Protein AF-A0A960CZ64-F1 (afdb_monomer)

Structure (mmCIF, N/CA/C/O backbone):
data_AF-A0A960CZ64-F1
#
_entry.id   AF-A0A960CZ64-F1
#
loop_
_atom_site.group_PDB
_atom_site.id
_atom_site.type_symbol
_atom_site.label_atom_id
_atom_site.label_alt_id
_atom_site.label_comp_id
_atom_site.label_asym_id
_atom_site.label_entity_id
_atom_site.label_seq_id
_atom_site.pdbx_PDB_ins_code
_atom_site.Cartn_x
_atom_site.Cartn_y
_atom_site.Cartn_z
_atom_site.occupancy
_atom_site.B_iso_or_equiv
_atom_site.auth_seq_id
_atom_site.auth_comp_id
_atom_site.auth_asym_id
_atom_site.auth_atom_id
_atom_site.pdbx_PDB_model_num
ATOM 1 N N . LEU A 1 1 ? -5.912 -8.056 18.534 1.00 51.06 1 LEU A N 1
ATOM 2 C CA . LEU A 1 1 ? -4.501 -7.643 18.715 1.00 51.06 1 LEU A CA 1
ATOM 3 C C . LEU A 1 1 ? -4.289 -7.313 20.193 1.00 51.06 1 LEU A C 1
ATOM 5 O O . LEU A 1 1 ? -5.105 -6.573 20.719 1.00 51.06 1 LEU A O 1
ATOM 9 N N . ARG A 1 2 ? -3.268 -7.872 20.866 1.00 49.16 2 ARG A N 1
ATOM 10 C CA . ARG A 1 2 ? -2.966 -7.616 22.299 1.00 49.16 2 ARG A CA 1
ATOM 11 C C . ARG A 1 2 ? -1.758 -6.691 22.537 1.00 49.16 2 ARG A C 1
ATOM 13 O O . ARG A 1 2 ? -1.401 -6.442 23.680 1.00 49.16 2 ARG A O 1
ATOM 20 N N . LEU A 1 3 ? -1.130 -6.187 21.477 1.00 51.94 3 LEU A N 1
ATOM 21 C CA . LEU A 1 3 ? 0.011 -5.273 21.566 1.00 51.94 3 LEU A CA 1
ATOM 22 C C . LEU A 1 3 ? -0.523 -3.833 21.585 1.00 51.94 3 LEU A C 1
ATOM 24 O O . LEU A 1 3 ? -1.244 -3.447 20.665 1.00 51.94 3 LEU A O 1
ATOM 28 N N . ARG A 1 4 ? -0.212 -3.065 22.636 1.00 57.66 4 ARG A N 1
ATOM 29 C CA . ARG A 1 4 ? -0.543 -1.633 22.765 1.00 57.66 4 ARG A CA 1
ATOM 30 C C . ARG A 1 4 ? 0.743 -0.800 22.796 1.00 57.66 4 ARG A C 1
ATOM 32 O O . ARG A 1 4 ? 1.764 -1.275 23.291 1.00 57.66 4 ARG A O 1
ATOM 39 N N . GLY A 1 5 ? 0.659 0.434 22.296 1.00 67.44 5 GLY A N 1
ATOM 40 C CA . GLY A 1 5 ? 1.729 1.434 22.382 1.00 67.44 5 GLY A CA 1
ATOM 41 C C . GLY A 1 5 ? 3.032 0.992 21.711 1.00 67.44 5 GLY A C 1
ATOM 42 O O . GLY A 1 5 ? 3.018 0.479 20.592 1.00 67.44 5 GLY A O 1
ATOM 43 N N . ASP A 1 6 ? 4.143 1.154 22.428 1.00 75.12 6 ASP A N 1
ATOM 44 C CA . ASP A 1 6 ? 5.518 0.955 21.945 1.00 75.12 6 ASP A CA 1
ATOM 45 C C . ASP A 1 6 ? 5.776 -0.453 21.396 1.00 75.12 6 ASP A C 1
ATOM 47 O O . ASP A 1 6 ? 6.499 -0.632 20.415 1.00 75.12 6 ASP A O 1
ATOM 51 N N . TYR A 1 7 ? 5.121 -1.467 21.967 1.00 77.81 7 TYR A N 1
ATOM 52 C CA . TYR A 1 7 ? 5.259 -2.849 21.510 1.00 77.81 7 TYR A CA 1
ATOM 53 C C . TYR A 1 7 ? 4.735 -3.058 20.090 1.00 7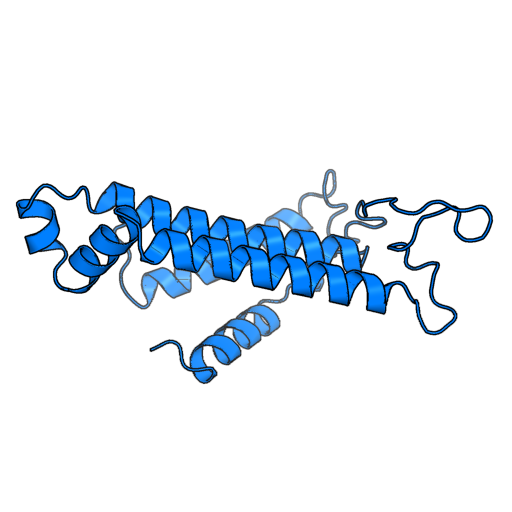7.81 7 TYR A C 1
ATOM 55 O O . TYR A 1 7 ? 5.284 -3.873 19.352 1.00 77.81 7 TYR A O 1
ATOM 63 N N . LEU A 1 8 ? 3.692 -2.329 19.683 1.00 77.75 8 LEU A N 1
ATOM 64 C CA . LEU A 1 8 ? 3.191 -2.410 18.314 1.00 77.75 8 LEU A CA 1
ATOM 65 C C . LEU A 1 8 ? 4.222 -1.833 17.335 1.00 77.75 8 LEU A C 1
ATOM 67 O O . LEU A 1 8 ? 4.491 -2.458 16.314 1.00 77.75 8 LEU A O 1
ATOM 71 N N . ALA A 1 9 ? 4.832 -0.694 17.678 1.00 74.12 9 ALA A N 1
ATOM 72 C CA . ALA A 1 9 ? 5.831 -0.026 16.844 1.00 74.12 9 ALA A CA 1
ATOM 73 C C . ALA A 1 9 ? 7.121 -0.853 16.691 1.00 74.12 9 ALA A C 1
ATOM 75 O O . ALA A 1 9 ? 7.673 -0.963 15.597 1.00 74.12 9 ALA A O 1
ATOM 76 N N . ILE A 1 10 ? 7.584 -1.490 17.772 1.00 83.38 10 ILE A N 1
ATOM 77 C CA . ILE A 1 10 ? 8.746 -2.388 17.721 1.00 83.38 10 ILE A CA 1
ATOM 78 C C . ILE A 1 10 ? 8.449 -3.593 16.818 1.00 83.38 10 ILE A C 1
ATOM 80 O O . ILE A 1 10 ? 9.281 -3.972 15.994 1.00 83.38 10 ILE A O 1
ATOM 84 N N . VAL A 1 11 ? 7.253 -4.179 16.931 1.00 86.69 11 VAL A N 1
ATOM 85 C CA . VAL A 1 11 ? 6.858 -5.340 16.121 1.00 86.69 11 VAL A CA 1
ATOM 86 C C . VAL A 1 11 ? 6.713 -4.980 14.642 1.00 86.69 11 VAL A C 1
ATOM 88 O O . VAL A 1 11 ? 7.138 -5.766 13.799 1.00 86.69 11 VAL A O 1
ATOM 91 N N . THR A 1 12 ? 6.176 -3.807 14.293 1.00 83.81 12 THR A N 1
ATOM 92 C CA . THR A 1 12 ? 6.072 -3.383 12.885 1.00 83.81 12 THR A CA 1
ATOM 93 C C . THR A 1 12 ? 7.440 -3.128 12.257 1.00 83.81 12 THR A C 1
ATOM 95 O O . THR A 1 12 ? 7.662 -3.531 11.115 1.00 83.81 12 THR A O 1
ATOM 98 N N . LEU A 1 13 ? 8.379 -2.529 12.998 1.00 84.31 13 LEU A N 1
ATOM 99 C CA . LEU A 1 13 ? 9.760 -2.353 12.537 1.00 84.31 13 LEU A CA 1
ATOM 100 C C . LEU A 1 13 ? 10.478 -3.696 12.368 1.00 84.31 13 LEU A C 1
ATOM 102 O O . LEU A 1 13 ? 11.086 -3.940 11.326 1.00 84.31 13 LEU A O 1
ATOM 106 N N . GLY A 1 14 ? 10.361 -4.587 13.356 1.00 87.88 14 GLY A N 1
ATOM 107 C CA . GLY A 1 14 ? 10.936 -5.929 13.284 1.00 87.88 14 GLY A CA 1
ATOM 108 C C . GLY A 1 14 ? 10.373 -6.736 12.115 1.00 87.88 14 GLY A C 1
ATOM 109 O O . GLY A 1 14 ? 11.124 -7.380 11.391 1.00 87.88 14 GLY A O 1
ATOM 110 N N . PHE A 1 15 ? 9.065 -6.651 11.871 1.00 88.62 15 PHE A N 1
ATOM 111 C CA . PHE A 1 15 ? 8.425 -7.303 10.730 1.00 88.62 15 PHE A CA 1
ATOM 112 C C . PHE A 1 15 ? 8.956 -6.784 9.385 1.00 88.62 15 PHE A C 1
ATOM 114 O O . PHE A 1 15 ? 9.238 -7.586 8.495 1.00 88.62 15 PHE A O 1
ATOM 121 N N . GLY A 1 16 ? 9.153 -5.469 9.244 1.00 86.62 16 GLY A N 1
ATOM 122 C CA . GLY A 1 16 ? 9.753 -4.883 8.040 1.00 86.62 16 GLY A CA 1
ATOM 123 C C . GLY A 1 16 ? 11.182 -5.375 7.786 1.00 86.62 16 GLY A C 1
ATOM 124 O O . GLY A 1 16 ? 11.528 -5.725 6.657 1.00 86.62 16 GLY A O 1
ATOM 125 N N . GLU A 1 17 ? 11.992 -5.479 8.840 1.00 87.81 17 GLU A N 1
ATOM 126 C CA . GLU A 1 17 ? 13.356 -6.008 8.752 1.00 87.81 17 GLU A CA 1
ATOM 127 C C . GLU A 1 17 ? 13.377 -7.500 8.389 1.00 87.81 17 GLU A C 1
ATOM 129 O O . GLU A 1 17 ? 14.155 -7.917 7.532 1.00 87.81 17 GLU A O 1
ATOM 134 N N . ILE A 1 18 ? 12.475 -8.300 8.969 1.00 90.50 18 ILE A N 1
ATOM 135 C CA . ILE A 1 18 ? 12.321 -9.720 8.628 1.00 90.50 18 ILE A CA 1
ATOM 136 C C . ILE A 1 18 ? 11.978 -9.883 7.145 1.00 90.50 18 ILE A C 1
ATOM 138 O O . ILE A 1 18 ? 12.577 -10.726 6.483 1.00 90.50 18 ILE A O 1
ATOM 142 N N . ILE A 1 19 ? 11.062 -9.073 6.600 1.00 88.75 19 ILE A N 1
ATOM 143 C CA . ILE A 1 19 ? 10.727 -9.120 5.167 1.00 88.75 19 ILE A CA 1
ATOM 144 C C . ILE A 1 19 ? 11.948 -8.780 4.312 1.00 88.75 19 ILE A C 1
ATOM 146 O O . ILE A 1 19 ? 12.191 -9.459 3.316 1.00 88.75 19 ILE A O 1
ATOM 150 N N . ARG A 1 20 ? 12.732 -7.762 4.688 1.00 86.50 20 ARG A N 1
ATOM 151 C CA . ARG A 1 20 ? 13.944 -7.392 3.945 1.00 86.50 20 ARG A CA 1
ATOM 152 C C . ARG A 1 20 ? 14.967 -8.522 3.941 1.00 86.50 20 ARG A C 1
ATOM 154 O O . ARG A 1 20 ? 15.479 -8.864 2.881 1.00 86.50 20 ARG A O 1
ATOM 161 N N . LEU A 1 21 ? 15.245 -9.106 5.107 1.00 88.69 21 LEU A N 1
ATOM 162 C CA . LEU A 1 21 ? 16.179 -10.225 5.238 1.00 88.69 21 LEU A CA 1
ATOM 163 C C . LEU A 1 21 ? 15.686 -11.456 4.481 1.00 88.69 21 LEU A C 1
ATOM 165 O O . LEU A 1 21 ? 16.477 -12.120 3.815 1.00 88.69 21 LEU A O 1
ATOM 169 N N . LEU A 1 22 ? 14.385 -11.739 4.536 1.00 89.88 22 LEU A N 1
ATOM 170 C CA . LEU A 1 22 ? 13.778 -12.806 3.751 1.00 89.88 22 LEU A CA 1
ATOM 171 C C . LEU A 1 22 ? 13.993 -12.552 2.256 1.00 89.88 22 LEU A C 1
ATOM 173 O O . LEU A 1 22 ? 14.478 -13.436 1.565 1.00 89.88 22 LEU A O 1
ATOM 177 N N . ALA A 1 23 ? 13.703 -11.342 1.772 1.00 85.94 23 ALA A N 1
ATOM 178 C CA . ALA A 1 23 ? 13.895 -10.966 0.374 1.00 85.94 23 ALA A CA 1
ATOM 179 C C . ALA A 1 23 ? 15.368 -10.999 -0.065 1.00 85.94 23 ALA A C 1
ATOM 181 O O . ALA A 1 23 ? 15.637 -11.254 -1.231 1.00 85.94 23 ALA A O 1
ATOM 182 N N . ASP A 1 24 ? 16.321 -10.772 0.835 1.00 86.69 24 ASP A N 1
ATOM 183 C CA . ASP A 1 24 ? 17.751 -10.881 0.526 1.00 86.69 24 ASP A CA 1
ATOM 184 C C . ASP A 1 24 ? 18.224 -12.345 0.449 1.00 86.69 24 ASP A C 1
ATOM 186 O O . ASP A 1 24 ? 19.043 -12.696 -0.398 1.00 86.69 24 ASP A O 1
ATOM 190 N N . ASN A 1 25 ? 17.657 -13.224 1.282 1.00 86.38 25 ASN A N 1
ATOM 191 C CA . ASN A 1 25 ? 17.990 -14.652 1.301 1.00 86.38 25 ASN A CA 1
ATOM 192 C C . ASN A 1 25 ? 17.266 -15.465 0.214 1.00 86.38 25 ASN A C 1
ATOM 194 O O . ASN A 1 25 ? 17.704 -16.564 -0.121 1.00 86.38 25 ASN A O 1
ATOM 198 N N . LEU A 1 26 ? 16.165 -14.956 -0.348 1.00 84.12 26 LEU A N 1
ATOM 199 C CA . LEU A 1 26 ? 15.334 -15.674 -1.319 1.00 84.12 26 LEU A CA 1
ATOM 200 C C . LEU A 1 26 ? 15.867 -15.552 -2.758 1.00 84.12 26 LEU A C 1
ATOM 202 O O . LEU A 1 26 ? 15.183 -15.054 -3.653 1.00 84.12 26 LEU A O 1
ATOM 206 N N . SER A 1 27 ? 17.090 -16.036 -2.993 1.00 78.69 27 SER A N 1
ATOM 207 C CA . SER A 1 27 ? 17.792 -15.934 -4.285 1.00 78.69 27 SER A CA 1
ATOM 208 C C . SER A 1 27 ? 16.978 -16.422 -5.484 1.00 78.69 27 SER A C 1
ATOM 210 O O . SER A 1 27 ? 17.089 -15.850 -6.563 1.00 78.69 27 SER A O 1
ATOM 212 N N . ASP A 1 28 ? 16.132 -17.431 -5.290 1.00 78.56 28 ASP A N 1
ATOM 213 C CA . ASP A 1 28 ? 15.379 -18.071 -6.372 1.00 78.56 28 ASP A CA 1
ATOM 214 C C . ASP A 1 28 ? 14.211 -17.216 -6.887 1.00 78.56 28 ASP A C 1
ATOM 216 O O . ASP A 1 28 ? 13.772 -17.392 -8.021 1.00 78.56 28 ASP A O 1
ATOM 220 N N . VAL A 1 29 ? 13.698 -16.288 -6.069 1.00 77.94 29 VAL A N 1
ATOM 221 C CA . VAL A 1 29 ? 12.511 -15.477 -6.401 1.00 77.94 29 VAL A CA 1
ATOM 222 C C . VAL A 1 29 ? 12.865 -14.006 -6.575 1.00 77.94 29 VAL A C 1
ATOM 224 O O . VAL A 1 29 ? 12.410 -13.379 -7.524 1.00 77.94 29 VAL A O 1
ATOM 227 N N . THR A 1 30 ? 13.665 -13.436 -5.672 1.00 78.31 30 THR A N 1
ATOM 228 C CA . THR A 1 30 ? 14.006 -12.000 -5.653 1.00 78.31 30 THR A CA 1
ATOM 229 C C . THR A 1 30 ? 15.386 -11.707 -6.234 1.00 78.31 30 THR A C 1
ATOM 231 O O . THR A 1 30 ? 15.781 -10.544 -6.292 1.00 78.31 30 THR A O 1
ATOM 234 N N . ASN A 1 31 ? 16.126 -12.747 -6.646 1.00 80.62 31 ASN A N 1
ATOM 235 C CA . ASN A 1 31 ? 17.531 -12.661 -7.057 1.00 80.62 31 ASN A CA 1
ATOM 236 C C . ASN A 1 31 ? 18.460 -12.139 -5.932 1.00 80.62 31 ASN A C 1
ATOM 238 O O . ASN A 1 31 ? 19.573 -11.669 -6.189 1.00 80.62 31 ASN A O 1
ATOM 242 N N . GLY A 1 32 ? 17.994 -12.221 -4.676 1.00 81.88 32 GLY A N 1
ATOM 243 C CA . GLY A 1 32 ? 18.708 -11.811 -3.466 1.00 81.88 32 GLY A CA 1
ATOM 244 C C . GLY A 1 32 ? 19.162 -10.350 -3.496 1.00 81.88 32 GLY A C 1
ATOM 245 O O . GLY A 1 32 ? 18.431 -9.457 -3.931 1.00 81.88 32 GLY A O 1
ATOM 246 N N . SER A 1 33 ? 20.405 -10.102 -3.084 1.00 77.81 33 SER A N 1
ATOM 247 C CA . SER A 1 33 ? 20.997 -8.757 -3.006 1.00 77.81 33 SER A CA 1
ATOM 248 C C . SER A 1 33 ? 21.114 -8.026 -4.349 1.00 77.81 33 SER A C 1
ATOM 250 O O . SER A 1 33 ? 21.205 -6.797 -4.370 1.00 77.81 33 SER A O 1
ATOM 252 N N . ARG A 1 34 ? 21.084 -8.758 -5.474 1.00 78.44 34 ARG A N 1
ATOM 253 C CA . ARG A 1 34 ? 21.091 -8.182 -6.832 1.00 78.44 34 ARG A CA 1
ATOM 254 C C . ARG A 1 34 ? 19.751 -7.562 -7.216 1.00 78.44 34 ARG A C 1
ATOM 256 O O . ARG A 1 34 ? 19.712 -6.776 -8.158 1.00 78.44 34 ARG A O 1
ATOM 263 N N . GLY A 1 35 ? 18.684 -7.906 -6.499 1.00 80.56 35 GLY A N 1
ATOM 264 C CA . GLY A 1 35 ? 17.355 -7.370 -6.726 1.00 80.56 35 GLY A CA 1
ATOM 265 C C . GLY A 1 35 ? 16.693 -7.827 -8.023 1.00 80.56 35 GLY A C 1
ATOM 266 O O . GLY A 1 35 ? 17.272 -8.493 -8.890 1.00 80.56 35 GLY A O 1
ATOM 267 N N . LEU A 1 36 ? 15.438 -7.417 -8.144 1.00 80.38 36 LEU A N 1
ATOM 268 C CA . LEU A 1 36 ? 14.610 -7.629 -9.316 1.00 80.38 36 LEU A CA 1
ATOM 269 C C . LEU A 1 36 ? 14.877 -6.516 -10.327 1.00 80.38 36 LEU A C 1
ATOM 271 O O . LEU A 1 36 ? 14.699 -5.335 -10.025 1.00 80.38 36 LEU A O 1
ATOM 275 N N . ASN A 1 37 ? 15.290 -6.916 -11.526 1.00 76.38 37 ASN A N 1
ATOM 276 C CA . ASN A 1 37 ? 15.408 -6.050 -12.694 1.00 76.38 37 ASN A CA 1
ATOM 277 C C . ASN A 1 37 ? 14.184 -6.265 -13.594 1.00 76.38 37 ASN A C 1
ATOM 279 O O . ASN A 1 37 ? 13.601 -7.347 -13.578 1.00 76.38 37 ASN A O 1
ATOM 283 N N . GLU A 1 38 ? 13.809 -5.246 -14.367 1.00 72.56 38 GLU A N 1
ATOM 284 C CA . GLU A 1 38 ? 12.676 -5.290 -15.305 1.00 72.56 38 GLU A CA 1
ATOM 285 C C . GLU A 1 38 ? 11.323 -5.559 -14.630 1.00 72.56 38 GLU A C 1
ATOM 287 O O . GLU A 1 38 ? 10.497 -6.332 -15.121 1.00 72.56 38 GLU A O 1
ATOM 292 N N . VAL A 1 39 ? 11.067 -4.897 -13.496 1.00 75.62 39 VAL A N 1
ATOM 293 C CA . VAL A 1 39 ? 9.750 -4.977 -12.848 1.00 75.62 39 VAL A CA 1
ATOM 294 C C . VAL A 1 39 ? 8.665 -4.604 -13.859 1.00 75.62 39 VAL A C 1
ATOM 296 O O . VAL A 1 39 ? 8.736 -3.558 -14.508 1.00 75.62 39 VAL A O 1
ATOM 299 N N . ALA A 1 40 ? 7.669 -5.484 -14.001 1.00 71.06 40 ALA A N 1
ATOM 300 C CA . ALA A 1 40 ? 6.622 -5.348 -15.000 1.00 71.06 40 ALA A CA 1
ATOM 301 C C . ALA A 1 40 ? 5.902 -4.000 -14.864 1.00 71.06 40 ALA A C 1
ATOM 303 O O . ALA A 1 40 ? 5.358 -3.661 -13.813 1.00 71.06 40 ALA A O 1
ATOM 304 N N . TYR A 1 41 ? 5.872 -3.253 -15.962 1.00 73.00 41 TYR A N 1
ATOM 305 C CA . TYR A 1 41 ? 5.171 -1.983 -16.075 1.00 73.00 41 TYR A CA 1
ATOM 306 C C . TYR A 1 41 ? 4.077 -2.089 -17.144 1.00 73.00 41 TYR A C 1
ATOM 308 O O . TYR A 1 41 ? 4.200 -2.870 -18.096 1.00 73.00 41 TYR A O 1
ATOM 316 N N . PRO A 1 42 ? 2.978 -1.329 -17.006 1.00 70.88 42 PRO A N 1
ATOM 317 C CA . PRO A 1 42 ? 1.881 -1.382 -17.959 1.00 70.88 42 PRO A CA 1
ATOM 318 C C . PRO A 1 42 ? 2.336 -0.854 -19.329 1.00 70.88 42 PRO A C 1
ATOM 320 O O . PRO A 1 42 ? 2.629 0.330 -19.496 1.00 70.88 42 PRO A O 1
ATOM 323 N N . ARG A 1 43 ? 2.363 -1.738 -20.335 1.00 68.50 43 ARG A N 1
ATOM 324 C CA . ARG A 1 43 ? 2.703 -1.409 -21.731 1.00 68.50 43 ARG A CA 1
ATOM 325 C C . ARG A 1 43 ? 1.506 -0.780 -22.452 1.00 68.50 43 ARG A C 1
ATOM 327 O O . ARG A 1 43 ? 0.933 -1.369 -23.364 1.00 68.50 43 ARG A O 1
ATOM 334 N N . VAL A 1 44 ? 1.087 0.399 -22.002 1.00 67.69 44 VAL A N 1
ATOM 335 C CA . VAL A 1 44 ? -0.054 1.140 -22.564 1.00 67.69 44 VAL A CA 1
ATOM 336 C C . VAL A 1 44 ? 0.454 2.206 -23.539 1.00 67.69 44 VAL A C 1
ATOM 338 O O . VAL A 1 44 ? 1.504 2.808 -23.315 1.00 67.69 44 VAL A O 1
ATOM 341 N N . GLY A 1 45 ? -0.280 2.440 -24.632 1.00 63.00 45 GLY A N 1
ATOM 342 C CA . GLY A 1 45 ? 0.051 3.482 -25.611 1.00 63.00 45 GLY A CA 1
ATOM 343 C C . GLY A 1 45 ? 1.192 3.118 -26.567 1.00 63.00 45 GLY A C 1
ATOM 344 O O . GLY A 1 45 ? 1.976 3.991 -26.934 1.00 63.00 45 GLY A O 1
ATOM 345 N N . GLN A 1 46 ? 1.298 1.844 -26.963 1.00 68.25 46 GLN A N 1
ATOM 346 C CA . GLN A 1 46 ? 2.223 1.416 -28.017 1.00 68.25 46 GLN A CA 1
ATOM 347 C C . GLN A 1 46 ? 1.871 2.139 -29.325 1.00 68.25 46 GLN A C 1
ATOM 349 O O . GLN A 1 46 ? 0.735 2.090 -29.788 1.00 68.25 46 GLN A O 1
ATOM 354 N N . THR A 1 47 ? 2.833 2.863 -29.887 1.00 66.44 47 THR A N 1
ATOM 355 C CA . THR A 1 47 ? 2.719 3.573 -31.174 1.00 66.44 47 THR A CA 1
ATOM 356 C C . THR A 1 47 ? 4.004 3.318 -31.957 1.00 66.44 47 THR A C 1
ATOM 358 O O . THR A 1 47 ? 5.030 3.038 -31.343 1.00 66.44 47 THR A O 1
ATOM 361 N N . ASP A 1 48 ? 4.011 3.498 -33.278 1.00 65.69 48 ASP A N 1
ATOM 362 C CA . ASP A 1 48 ? 5.206 3.318 -34.128 1.00 65.69 48 ASP A CA 1
ATOM 363 C C . ASP A 1 48 ? 6.438 4.145 -33.690 1.00 65.69 48 ASP A C 1
ATOM 365 O O . ASP A 1 48 ? 7.563 3.845 -34.075 1.00 65.69 48 ASP A O 1
ATOM 369 N N . ARG A 1 49 ? 6.249 5.186 -32.862 1.00 62.31 49 ARG A N 1
ATOM 370 C CA . ARG A 1 49 ? 7.330 5.992 -32.256 1.00 62.31 49 ARG A CA 1
ATOM 371 C C . ARG A 1 49 ? 7.740 5.561 -30.838 1.00 62.31 49 ARG A C 1
ATOM 373 O O . ARG A 1 49 ? 8.768 6.016 -30.354 1.00 62.31 49 ARG A O 1
ATOM 380 N N . LEU A 1 50 ? 6.939 4.732 -30.167 1.00 64.75 50 LEU A N 1
ATOM 381 C CA . LEU A 1 50 ? 7.079 4.312 -28.764 1.00 64.75 50 LEU A CA 1
ATOM 382 C C . LEU A 1 50 ? 6.726 2.816 -28.627 1.00 64.75 50 LEU A C 1
ATOM 384 O O . LEU A 1 50 ? 5.647 2.482 -28.124 1.00 64.75 50 LEU A O 1
ATOM 388 N N . PRO A 1 51 ? 7.605 1.905 -29.084 1.00 63.97 51 PRO A N 1
ATOM 389 C CA . PRO A 1 51 ? 7.308 0.470 -29.139 1.00 63.97 51 PRO A CA 1
ATOM 390 C C . PRO A 1 51 ? 7.122 -0.176 -27.753 1.00 63.97 51 PRO A C 1
ATOM 392 O O . PRO A 1 51 ? 6.335 -1.106 -27.614 1.00 63.97 51 PRO A O 1
ATOM 395 N N . GLU A 1 52 ? 7.758 0.359 -26.706 1.00 65.44 52 GLU A N 1
ATOM 396 C CA . GLU A 1 52 ? 7.666 -0.167 -25.330 1.00 65.44 52 GLU A CA 1
ATOM 397 C C . GLU A 1 52 ? 6.585 0.528 -24.464 1.00 65.44 52 GLU A C 1
ATOM 399 O O . GLU A 1 52 ? 6.427 0.220 -23.282 1.00 65.44 52 GLU A O 1
ATOM 404 N N . GLY A 1 53 ? 5.794 1.441 -25.046 1.00 68.62 53 GLY A N 1
ATOM 405 C CA . GLY A 1 53 ? 4.706 2.156 -24.365 1.00 68.62 53 GLY A CA 1
ATOM 406 C C . GLY A 1 53 ? 5.139 3.398 -23.570 1.00 68.62 53 GLY A C 1
ATOM 407 O O . GLY A 1 53 ? 6.322 3.672 -23.370 1.00 68.62 53 GLY A O 1
ATOM 408 N N . VAL A 1 54 ? 4.158 4.182 -23.109 1.00 69.69 54 VAL A N 1
ATOM 409 C CA . VAL A 1 54 ? 4.391 5.518 -22.512 1.00 69.69 54 VAL A CA 1
ATOM 410 C C . VAL A 1 54 ? 5.030 5.486 -21.117 1.00 69.69 54 VAL A C 1
ATOM 412 O O . VAL A 1 54 ? 5.599 6.486 -20.685 1.00 69.69 54 VAL A O 1
ATOM 415 N N . PHE A 1 55 ? 4.965 4.340 -20.434 1.00 70.69 55 PHE A N 1
ATOM 416 C CA . PHE A 1 55 ? 5.503 4.129 -19.083 1.00 70.69 55 PHE A CA 1
ATOM 417 C C . PHE A 1 55 ? 6.914 3.518 -19.061 1.00 70.69 55 PHE A C 1
ATOM 419 O O . PHE A 1 55 ? 7.457 3.301 -17.978 1.00 70.69 55 PHE A O 1
ATOM 426 N N . SER A 1 56 ? 7.510 3.241 -20.227 1.00 73.38 56 SER A N 1
ATOM 427 C CA . SER A 1 56 ? 8.866 2.690 -20.327 1.00 73.38 56 SER A CA 1
ATOM 428 C C . SER A 1 56 ? 9.933 3.748 -20.029 1.00 73.38 56 SER A C 1
ATOM 430 O O . SER A 1 56 ? 9.867 4.859 -20.556 1.00 73.38 56 SER A O 1
ATOM 432 N N . SER A 1 57 ? 10.965 3.382 -19.258 1.00 67.50 57 SER A N 1
ATOM 433 C CA . SER A 1 57 ? 12.149 4.221 -18.992 1.00 67.50 57 SER A CA 1
ATOM 434 C C . SER A 1 57 ? 12.890 4.652 -20.274 1.00 67.50 57 SER A C 1
ATOM 436 O O . SER A 1 57 ? 13.559 5.683 -20.297 1.00 67.50 57 SER A O 1
ATOM 438 N N . GLY A 1 58 ? 12.690 3.935 -21.390 1.00 68.19 58 GLY A N 1
ATOM 439 C CA . GLY A 1 58 ? 13.208 4.322 -22.707 1.00 68.19 58 GLY A CA 1
ATOM 440 C C . GLY A 1 58 ? 12.594 5.603 -23.300 1.00 68.19 58 GLY A C 1
ATOM 441 O O . GLY A 1 58 ? 13.142 6.146 -24.255 1.00 68.19 58 GLY A O 1
ATOM 442 N N . ASN A 1 59 ? 11.486 6.115 -22.748 1.00 68.38 59 ASN A N 1
ATOM 443 C CA . ASN A 1 59 ? 10.805 7.328 -23.214 1.00 68.38 59 ASN A CA 1
ATOM 444 C C . ASN A 1 59 ? 11.204 8.573 -22.393 1.00 68.38 59 ASN A C 1
ATOM 446 O O . ASN A 1 59 ? 10.404 9.131 -21.635 1.00 68.38 59 ASN A O 1
ATOM 450 N N . SER A 1 60 ? 12.468 8.980 -22.513 1.00 68.69 60 SER A N 1
ATOM 451 C CA . SER A 1 60 ? 13.085 10.080 -21.751 1.00 68.69 60 SER A CA 1
ATOM 452 C C . SER A 1 60 ? 13.252 11.393 -22.536 1.00 68.69 60 SER A C 1
ATOM 454 O O . SER A 1 60 ? 13.845 12.341 -22.020 1.00 68.69 60 SER A O 1
ATOM 456 N N . GLY A 1 61 ? 12.742 11.467 -23.772 1.00 66.44 61 GLY A N 1
ATOM 457 C CA . GLY A 1 61 ? 12.853 12.642 -24.641 1.00 66.44 61 GLY A CA 1
ATOM 458 C C . GLY A 1 61 ? 11.550 13.438 -24.795 1.00 66.44 61 GLY A C 1
ATOM 459 O O . GLY A 1 61 ? 10.538 12.905 -25.244 1.00 66.44 61 GLY A O 1
ATOM 460 N N . GLY A 1 62 ? 11.602 14.751 -24.534 1.00 70.81 62 GLY A N 1
ATOM 461 C CA . GLY A 1 62 ? 10.507 15.703 -24.776 1.00 70.81 62 GLY A CA 1
ATOM 462 C C . GLY A 1 62 ? 9.811 16.207 -23.504 1.00 70.81 62 GLY A C 1
ATOM 463 O O . GLY A 1 62 ? 10.349 16.119 -22.408 1.00 70.81 62 GLY A O 1
ATOM 464 N N . HIS A 1 63 ? 8.614 16.789 -23.649 1.00 64.62 63 HIS A N 1
ATOM 465 C CA . HIS A 1 63 ? 7.786 17.252 -22.518 1.00 64.62 63 HIS A CA 1
ATOM 466 C C . HIS A 1 63 ? 6.881 16.131 -21.956 1.00 64.62 63 HIS A C 1
ATOM 468 O O . HIS A 1 63 ? 6.470 16.170 -20.796 1.00 64.62 63 HIS A O 1
ATOM 474 N N . ALA A 1 64 ? 6.589 15.107 -22.767 1.00 67.88 64 ALA A N 1
ATOM 475 C CA . ALA A 1 64 ? 5.754 13.955 -22.418 1.00 67.88 64 ALA A CA 1
ATOM 476 C C . ALA A 1 64 ? 6.604 12.708 -22.093 1.00 67.88 64 ALA A C 1
ATOM 478 O O . ALA A 1 64 ? 6.416 11.648 -22.690 1.00 67.88 64 ALA A O 1
ATOM 479 N N . ASN A 1 65 ? 7.546 12.860 -21.157 1.00 75.69 65 ASN A N 1
ATOM 480 C CA . ASN A 1 65 ? 8.428 11.783 -20.691 1.00 75.69 65 ASN A CA 1
ATOM 481 C C . ASN A 1 65 ? 7.682 10.755 -19.828 1.00 75.69 65 ASN A C 1
ATOM 483 O O . ASN A 1 65 ? 6.620 11.048 -19.270 1.00 75.69 65 ASN A O 1
ATOM 487 N N . TYR A 1 66 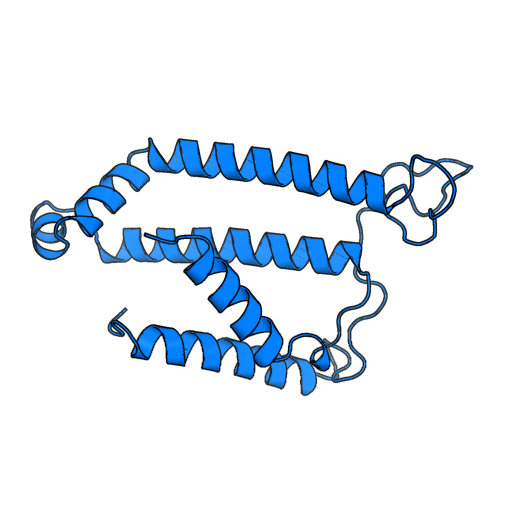? 8.306 9.594 -19.615 1.00 75.88 66 TYR A N 1
ATOM 488 C CA . TYR A 1 66 ? 7.832 8.555 -18.690 1.00 75.88 66 TYR A CA 1
ATOM 489 C C . TYR A 1 66 ? 7.486 9.114 -17.295 1.00 75.88 66 TYR A C 1
ATOM 491 O O . TYR A 1 66 ? 6.459 8.758 -16.718 1.00 75.88 66 TYR A O 1
ATOM 499 N N . GLY A 1 67 ? 8.290 10.052 -16.775 1.00 78.38 67 GLY A N 1
ATOM 500 C CA . GLY A 1 67 ? 8.052 10.692 -15.477 1.00 78.38 67 GLY A CA 1
ATOM 501 C C . GLY A 1 67 ? 6.743 11.487 -15.417 1.00 78.38 67 GLY A C 1
ATOM 502 O O . GLY A 1 67 ? 6.038 11.429 -14.411 1.00 78.38 67 GLY A O 1
ATOM 503 N N . THR A 1 68 ? 6.370 12.167 -16.506 1.00 83.12 68 THR A N 1
ATOM 504 C CA . THR A 1 68 ? 5.109 12.919 -16.596 1.00 83.12 68 THR A CA 1
ATOM 505 C C . THR A 1 68 ? 3.906 11.974 -16.552 1.00 83.12 68 THR A C 1
ATOM 507 O O . THR A 1 68 ? 2.924 12.250 -15.865 1.00 83.12 68 THR A O 1
ATOM 510 N N . TRP A 1 69 ? 3.983 10.830 -17.238 1.00 81.50 69 TRP A N 1
ATOM 511 C CA . TRP A 1 69 ? 2.915 9.825 -17.241 1.00 81.50 69 TRP A CA 1
ATOM 512 C C . TRP A 1 69 ? 2.745 9.143 -15.883 1.00 81.50 69 TRP A C 1
ATOM 514 O O . TRP A 1 69 ? 1.618 9.020 -15.401 1.00 81.50 69 TRP A O 1
ATOM 524 N N . TRP A 1 70 ? 3.848 8.760 -15.232 1.00 84.56 70 TRP A N 1
ATOM 525 C CA . TRP A 1 70 ? 3.818 8.214 -13.871 1.00 84.56 70 TRP A CA 1
ATOM 526 C C . TRP A 1 70 ? 3.265 9.219 -12.854 1.00 84.56 70 TRP A C 1
ATOM 528 O O . TRP A 1 70 ? 2.493 8.829 -11.979 1.00 84.56 70 TRP A O 1
ATOM 538 N N . PHE A 1 71 ? 3.580 10.511 -13.003 1.00 86.81 71 PHE A N 1
ATOM 539 C CA . PHE A 1 71 ? 3.005 11.570 -12.172 1.00 86.81 71 PHE A CA 1
ATOM 540 C C . PHE A 1 71 ? 1.479 11.653 -12.314 1.00 86.81 71 PHE A C 1
ATOM 542 O O . PHE A 1 71 ? 0.770 11.631 -11.308 1.00 86.81 71 PHE A O 1
ATOM 549 N N . TRP A 1 72 ? 0.953 11.698 -13.543 1.00 88.56 72 TRP A N 1
ATOM 550 C CA . TRP A 1 72 ? -0.497 11.747 -13.769 1.00 88.56 72 TRP A CA 1
ATOM 551 C C . TRP A 1 72 ? -1.212 10.487 -13.281 1.00 88.56 72 TRP A C 1
ATOM 553 O O . TRP A 1 72 ? -2.285 10.591 -12.687 1.00 88.56 72 TRP A O 1
ATOM 563 N N . LEU A 1 73 ? -0.612 9.310 -13.479 1.00 88.69 73 LEU A N 1
ATOM 564 C CA . LEU A 1 73 ? -1.140 8.051 -12.953 1.00 88.69 73 LEU A CA 1
ATOM 565 C C . LEU A 1 73 ? -1.215 8.087 -11.423 1.00 88.69 73 LEU A C 1
ATOM 567 O O . LEU A 1 73 ? -2.270 7.798 -10.858 1.00 88.69 73 LEU A O 1
ATOM 571 N N . GLY A 1 74 ? -0.131 8.499 -10.761 1.00 90.44 74 GLY A N 1
ATOM 572 C CA . GLY A 1 74 ? -0.089 8.648 -9.308 1.00 90.44 74 GLY A CA 1
ATOM 573 C C . GLY A 1 74 ? -1.109 9.664 -8.791 1.00 90.44 74 GLY A C 1
ATOM 574 O O . GLY A 1 74 ? -1.781 9.405 -7.796 1.00 90.44 74 GLY A O 1
ATOM 575 N N . LEU A 1 75 ? -1.292 10.784 -9.496 1.00 92.75 75 LEU A N 1
ATOM 576 C CA . LEU A 1 75 ? -2.266 11.814 -9.134 1.00 92.75 75 LEU A CA 1
ATOM 577 C C . LEU A 1 75 ? -3.708 11.304 -9.235 1.00 92.75 75 LEU A C 1
ATOM 579 O O . LEU A 1 75 ? -4.485 11.484 -8.298 1.00 92.75 75 LEU A O 1
ATOM 583 N N . ILE A 1 76 ? -4.068 10.642 -10.339 1.00 93.44 76 ILE A N 1
ATOM 584 C CA . ILE A 1 76 ? -5.404 10.049 -10.509 1.00 93.44 76 ILE A CA 1
ATOM 585 C C . ILE A 1 76 ? -5.652 9.012 -9.416 1.00 93.44 76 ILE A C 1
ATOM 587 O O . ILE A 1 76 ? -6.699 9.027 -8.770 1.00 93.44 76 ILE A O 1
ATOM 591 N N . LEU A 1 77 ? -4.676 8.140 -9.171 1.00 92.88 77 LEU A N 1
ATOM 592 C CA . LEU A 1 77 ? -4.772 7.103 -8.155 1.00 92.88 77 LEU A CA 1
ATOM 593 C C . LEU A 1 77 ? -4.931 7.692 -6.744 1.00 92.88 77 LEU A C 1
ATOM 595 O O . LEU A 1 77 ? -5.783 7.233 -5.986 1.00 92.88 77 LEU A O 1
ATOM 599 N N . MET A 1 78 ? -4.186 8.748 -6.410 1.00 93.06 78 MET A N 1
ATOM 600 C CA . MET A 1 78 ? -4.328 9.481 -5.150 1.00 93.06 78 MET A CA 1
ATOM 601 C C . MET A 1 78 ? -5.746 10.039 -4.983 1.00 93.06 78 MET A C 1
ATOM 603 O O . MET A 1 78 ? -6.362 9.837 -3.938 1.00 93.06 78 MET A O 1
ATOM 607 N N . VAL A 1 79 ? -6.293 10.696 -6.011 1.00 95.81 79 VAL A N 1
ATOM 608 C CA . VAL A 1 79 ? -7.668 11.224 -5.977 1.00 95.81 79 VAL A CA 1
ATOM 609 C C . VAL A 1 79 ? -8.682 10.094 -5.785 1.00 95.81 79 VAL A C 1
ATOM 611 O O . VAL A 1 79 ? -9.577 10.211 -4.950 1.00 95.81 79 VAL A O 1
ATOM 614 N N . VAL A 1 80 ? -8.525 8.975 -6.496 1.00 95.62 80 VAL A N 1
ATOM 615 C CA . VAL A 1 80 ? -9.400 7.799 -6.355 1.00 95.62 80 VAL A CA 1
ATOM 616 C C . VAL A 1 80 ? -9.338 7.225 -4.939 1.00 95.62 80 VAL A C 1
ATOM 618 O O . VAL A 1 80 ? -10.385 6.948 -4.354 1.00 95.62 80 VAL A O 1
ATOM 621 N N . ILE A 1 81 ? -8.143 7.085 -4.357 1.00 94.62 81 ILE A N 1
ATOM 622 C CA . ILE A 1 81 ? -7.974 6.593 -2.984 1.00 94.62 81 ILE A CA 1
ATOM 623 C C . ILE A 1 81 ? -8.630 7.548 -1.985 1.00 94.62 81 ILE A C 1
ATOM 625 O O . ILE A 1 81 ? -9.364 7.087 -1.115 1.00 94.62 81 ILE A O 1
ATOM 629 N N . LEU A 1 82 ? -8.437 8.863 -2.123 1.00 93.69 82 LEU A N 1
ATOM 630 C CA . LEU A 1 82 ? -9.075 9.853 -1.249 1.00 93.69 82 LEU A CA 1
ATOM 631 C C . LEU A 1 82 ? -10.605 9.794 -1.333 1.00 93.69 82 LEU A C 1
ATOM 633 O O . LEU A 1 82 ? -11.278 9.850 -0.306 1.00 93.69 82 LEU A O 1
ATOM 637 N N . LEU A 1 83 ? -11.166 9.625 -2.534 1.00 95.50 83 LEU A N 1
ATOM 638 C CA . LEU A 1 83 ? -12.608 9.455 -2.715 1.00 95.50 83 LEU A CA 1
ATOM 639 C C . LEU A 1 83 ? -13.115 8.149 -2.089 1.00 95.50 83 LEU A C 1
ATOM 641 O O . LEU A 1 83 ? -14.148 8.155 -1.419 1.00 95.50 83 LEU A O 1
ATOM 645 N N . LEU A 1 84 ? -12.394 7.038 -2.270 1.00 94.31 84 LEU A N 1
ATOM 646 C CA . LEU A 1 84 ? -12.748 5.742 -1.684 1.00 94.31 84 LEU A CA 1
ATOM 647 C C . LEU A 1 84 ? -12.701 5.783 -0.155 1.00 94.31 84 LEU A C 1
ATOM 649 O O . LEU A 1 84 ? -13.661 5.366 0.492 1.00 94.31 84 LEU A O 1
ATOM 653 N N . VAL A 1 85 ? -11.620 6.315 0.418 1.00 92.75 85 VAL A N 1
ATOM 654 C CA . VAL A 1 85 ? -11.447 6.446 1.870 1.00 92.75 85 VAL A CA 1
ATOM 655 C C . VAL A 1 85 ? -12.475 7.419 2.447 1.00 92.75 85 VAL A C 1
ATOM 657 O O . VAL A 1 85 ? -13.135 7.081 3.426 1.00 92.75 85 VAL A O 1
ATOM 660 N N . GLY A 1 86 ? -12.704 8.568 1.805 1.00 92.31 86 GLY A N 1
ATOM 661 C CA . GLY A 1 86 ? -13.714 9.535 2.242 1.00 92.31 86 GLY A CA 1
ATOM 662 C C . GLY A 1 86 ? -15.143 8.984 2.175 1.00 92.31 86 GLY A C 1
ATOM 663 O O . GLY A 1 86 ? -15.966 9.259 3.050 1.00 92.31 86 GLY A O 1
ATOM 664 N N . ASN A 1 87 ? -15.458 8.157 1.174 1.00 94.12 87 ASN A N 1
ATOM 665 C CA . ASN A 1 87 ? -16.745 7.464 1.115 1.00 94.12 87 ASN A CA 1
ATOM 666 C C . ASN A 1 87 ? -16.856 6.389 2.212 1.00 94.12 87 ASN A C 1
ATOM 668 O O . ASN A 1 87 ? -17.902 6.233 2.845 1.00 94.12 87 ASN A O 1
ATOM 672 N N . LEU A 1 88 ? -15.763 5.672 2.482 1.00 92.56 88 LEU A N 1
ATOM 673 C CA . LEU A 1 88 ? -15.708 4.651 3.523 1.00 92.56 88 LEU A CA 1
ATOM 674 C C . LEU A 1 88 ? -15.880 5.245 4.927 1.00 92.56 88 LEU A C 1
ATOM 676 O O . LEU A 1 88 ? -16.593 4.663 5.747 1.00 92.56 88 LEU A O 1
ATOM 680 N N . GLU A 1 89 ? -15.309 6.418 5.184 1.00 91.81 89 GLU A N 1
ATOM 681 C CA . GLU A 1 89 ? -15.467 7.165 6.434 1.00 91.81 89 GLU A CA 1
ATOM 682 C C . GLU A 1 89 ? -16.935 7.555 6.682 1.00 91.81 89 GLU A C 1
ATOM 684 O O . GLU A 1 89 ? -17.468 7.369 7.776 1.00 91.81 89 GLU A O 1
ATOM 689 N N . ARG A 1 90 ? -17.6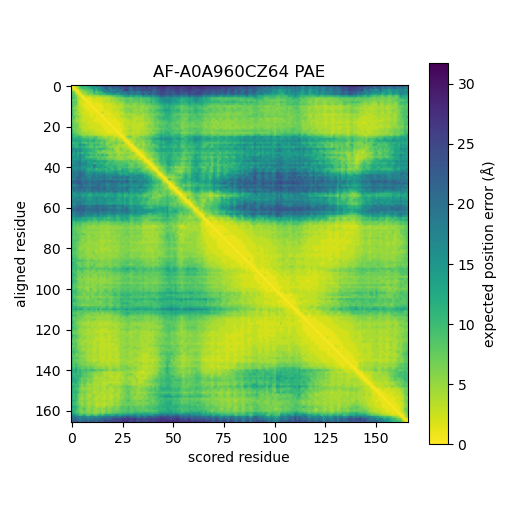42 8.003 5.637 1.00 92.75 90 ARG A N 1
ATOM 690 C CA . ARG A 1 90 ? -19.077 8.347 5.710 1.00 92.75 90 ARG A CA 1
ATOM 691 C C . ARG A 1 90 ? -19.989 7.120 5.808 1.00 92.75 90 ARG A C 1
ATOM 693 O O . ARG A 1 90 ? -21.174 7.237 6.145 1.00 92.75 90 ARG A O 1
ATOM 700 N N . SER A 1 91 ? -19.467 5.933 5.513 1.00 93.69 91 SER A N 1
ATOM 701 C CA . SER A 1 91 ? -20.222 4.681 5.528 1.00 93.69 91 SER A CA 1
ATOM 702 C C . SER A 1 91 ? -20.519 4.177 6.951 1.00 93.69 91 SER A C 1
ATOM 704 O O . SER A 1 91 ? -20.104 4.746 7.961 1.00 93.69 91 SER A O 1
ATOM 706 N N . ARG A 1 92 ? -21.255 3.061 7.049 1.00 87.94 92 ARG A N 1
ATOM 707 C CA . ARG A 1 92 ? -21.502 2.372 8.331 1.00 87.94 92 ARG A CA 1
ATOM 708 C C . ARG A 1 92 ? -20.202 1.896 8.994 1.00 87.94 92 ARG A C 1
ATOM 710 O O . ARG A 1 92 ? -20.136 1.869 10.217 1.00 87.94 92 ARG A O 1
ATOM 717 N N . VAL A 1 93 ? -19.194 1.545 8.191 1.00 91.00 93 VAL A N 1
ATOM 718 C CA . VAL A 1 93 ? -17.891 1.055 8.667 1.00 91.00 93 VAL A CA 1
ATOM 719 C C . VAL A 1 93 ? -17.116 2.180 9.349 1.00 91.00 93 VAL A C 1
ATOM 721 O O . VAL A 1 93 ? -16.646 1.995 10.467 1.00 91.00 93 VAL A O 1
ATOM 724 N N . GLY A 1 94 ? -17.069 3.367 8.736 1.00 90.75 94 GLY A N 1
ATOM 725 C CA . GLY A 1 94 ? -16.418 4.535 9.327 1.00 90.75 94 GLY A CA 1
ATOM 726 C C . GLY A 1 94 ? -17.063 4.978 10.639 1.00 90.75 94 GLY A C 1
ATOM 727 O O . GLY A 1 94 ? -16.363 5.212 11.619 1.00 90.75 94 GLY A O 1
ATOM 728 N N . ARG A 1 95 ? -18.401 4.967 10.727 1.00 90.69 95 ARG A N 1
ATOM 729 C CA . ARG A 1 95 ? -19.100 5.256 11.995 1.00 90.69 95 ARG A CA 1
ATOM 730 C C . ARG A 1 95 ? -18.775 4.256 13.106 1.00 90.69 95 ARG A C 1
ATOM 732 O O . ARG A 1 95 ? -18.647 4.660 14.257 1.00 90.69 95 ARG A O 1
ATOM 739 N N . ALA A 1 96 ? -18.617 2.975 12.771 1.00 90.25 96 ALA A N 1
ATOM 740 C CA . ALA A 1 96 ? -18.189 1.970 13.740 1.00 90.25 96 ALA A CA 1
ATOM 741 C C . ALA A 1 96 ? -16.757 2.237 14.238 1.00 90.25 96 ALA A C 1
ATOM 743 O O . ALA A 1 96 ? -16.491 2.071 15.423 1.00 90.25 96 ALA A O 1
ATOM 744 N N . TRP A 1 97 ? -15.850 2.706 13.374 1.00 91.81 97 TRP A N 1
ATOM 745 C CA . TRP A 1 97 ? -14.500 3.103 13.791 1.00 91.81 97 TRP A CA 1
ATOM 746 C C . TRP A 1 97 ? -14.482 4.326 14.701 1.00 91.81 97 TRP A C 1
ATOM 748 O O . TRP A 1 97 ? -13.725 4.329 15.666 1.00 91.81 97 TRP A O 1
ATOM 758 N N . VAL A 1 98 ? -15.332 5.323 14.442 1.00 91.06 98 VAL A N 1
ATOM 759 C CA . VAL A 1 98 ? -15.482 6.479 15.341 1.00 91.06 98 VAL A CA 1
ATOM 760 C C . VAL A 1 98 ? -15.967 6.024 16.718 1.00 91.06 98 VAL A C 1
ATOM 762 O O . VAL A 1 98 ? -15.365 6.396 17.716 1.00 91.06 98 VAL A O 1
ATOM 765 N N . ALA A 1 99 ? -16.973 5.144 16.785 1.00 89.62 99 ALA A N 1
ATOM 766 C CA . ALA A 1 99 ? -17.455 4.605 18.059 1.00 89.62 99 ALA A CA 1
ATOM 767 C C . ALA A 1 99 ? -16.361 3.845 18.836 1.00 89.62 99 ALA A C 1
ATOM 769 O O . ALA A 1 99 ? -16.211 4.049 20.034 1.00 89.62 99 ALA A O 1
ATOM 770 N N . ILE A 1 100 ? -15.560 3.020 18.147 1.00 90.81 100 ILE A N 1
ATOM 771 C CA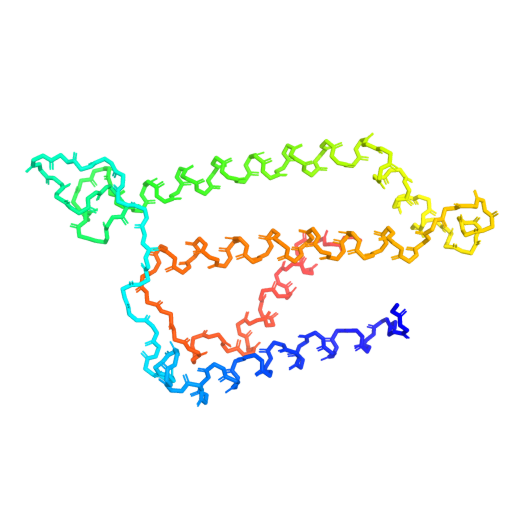 . ILE A 1 100 ? -14.435 2.282 18.753 1.00 90.81 100 ILE A CA 1
ATOM 772 C C . ILE A 1 100 ? -13.326 3.228 19.242 1.00 90.81 100 ILE A C 1
ATOM 774 O O . ILE A 1 100 ? -12.621 2.893 20.191 1.00 90.81 100 ILE A O 1
ATOM 778 N N . ARG A 1 101 ? -13.126 4.375 18.577 1.00 89.12 101 ARG A N 1
ATOM 779 C CA . ARG A 1 101 ? -12.118 5.373 18.965 1.00 89.12 101 ARG A CA 1
ATOM 780 C C . ARG A 1 101 ? -12.496 6.101 20.256 1.00 89.12 101 ARG A C 1
ATOM 782 O O . ARG A 1 101 ? -11.595 6.406 21.028 1.00 89.12 101 ARG A O 1
ATOM 789 N N . GLU A 1 102 ? -13.781 6.385 20.456 1.00 90.38 102 GLU A N 1
ATOM 790 C CA . GLU A 1 102 ? -14.284 7.063 21.658 1.00 90.38 102 GLU A CA 1
ATOM 791 C C . GLU A 1 102 ? -14.222 6.145 22.888 1.00 90.38 102 GLU A C 1
ATOM 793 O O . GLU A 1 102 ? -13.607 6.500 23.889 1.00 90.38 102 GLU A O 1
ATOM 798 N N . ASP A 1 103 ? -14.819 4.951 22.805 1.00 91.00 103 ASP A N 1
ATOM 799 C CA . ASP A 1 103 ? -14.777 3.950 23.875 1.00 91.00 103 ASP A CA 1
ATOM 800 C C . ASP A 1 103 ? -14.977 2.543 23.289 1.00 91.00 103 ASP A C 1
ATOM 802 O O . ASP A 1 103 ? -16.054 2.177 22.808 1.00 91.00 103 ASP A O 1
ATOM 806 N N . GLU A 1 104 ? -13.907 1.746 23.309 1.00 89.19 104 GLU A N 1
ATOM 807 C CA . GLU A 1 104 ? -13.913 0.382 22.784 1.00 89.19 104 GLU A CA 1
ATOM 808 C C . GLU A 1 104 ? -14.828 -0.548 23.588 1.00 89.19 104 GLU A C 1
ATOM 810 O O . GLU A 1 104 ? -15.570 -1.330 22.986 1.00 89.19 104 GLU A O 1
ATOM 815 N N . ASP A 1 105 ? -14.797 -0.450 24.918 1.00 88.75 105 ASP A N 1
ATOM 816 C CA . ASP A 1 105 ? -15.538 -1.347 25.803 1.00 88.75 105 ASP A CA 1
ATOM 817 C C . ASP A 1 105 ? -17.042 -1.047 25.691 1.00 88.75 105 ASP A C 1
ATOM 819 O O . ASP A 1 105 ? -17.863 -1.961 25.566 1.00 88.75 105 ASP A O 1
ATOM 823 N N . ALA A 1 106 ? -17.416 0.237 25.623 1.00 88.81 106 ALA A N 1
ATOM 824 C CA . ALA A 1 106 ? -18.798 0.641 25.374 1.00 88.81 106 ALA A CA 1
ATOM 825 C C . ALA A 1 106 ? -19.285 0.214 23.979 1.00 88.81 106 ALA A C 1
ATOM 827 O O . ALA A 1 106 ? -20.402 -0.289 23.840 1.00 88.81 106 ALA A O 1
ATOM 828 N N . ALA A 1 107 ? -18.462 0.365 22.935 1.00 89.88 107 ALA A N 1
ATOM 829 C CA . ALA A 1 107 ? -18.823 -0.065 21.584 1.00 89.88 107 ALA A CA 1
ATOM 830 C C . ALA A 1 107 ? -19.078 -1.584 21.505 1.00 89.88 107 ALA A C 1
ATOM 832 O O . ALA A 1 107 ? -20.005 -2.017 20.811 1.00 89.88 107 ALA A O 1
ATOM 833 N N . GLU A 1 108 ? -18.298 -2.386 22.238 1.00 91.06 108 GLU A N 1
ATOM 834 C CA . GLU A 1 108 ? -18.467 -3.840 22.308 1.00 91.06 108 GLU A CA 1
ATOM 835 C C . GLU A 1 108 ? -19.786 -4.233 22.991 1.00 91.06 108 GLU A C 1
ATOM 837 O O . GLU A 1 108 ? -20.526 -5.069 22.465 1.00 91.06 108 GLU A O 1
ATOM 842 N N . VAL A 1 109 ? -20.145 -3.564 24.095 1.00 92.12 109 VAL A N 1
ATOM 843 C CA . VAL A 1 109 ? -21.431 -3.772 24.790 1.00 92.12 109 VAL A CA 1
ATOM 844 C C . VAL A 1 109 ? -22.625 -3.391 23.906 1.00 92.12 109 VAL A C 1
ATOM 846 O O . VAL A 1 109 ? -23.664 -4.049 23.949 1.00 92.12 109 VAL A O 1
ATOM 849 N N . MET A 1 110 ? -22.471 -2.387 23.038 1.00 89.62 110 MET A N 1
ATOM 850 C CA . MET A 1 110 ? -23.498 -1.961 22.074 1.00 89.62 110 MET A CA 1
ATOM 851 C C . MET A 1 110 ? -23.612 -2.881 20.840 1.00 89.62 110 MET A C 1
ATOM 853 O O . MET A 1 110 ? -24.339 -2.569 19.894 1.00 89.62 110 MET A O 1
ATOM 857 N N . GLY A 1 111 ? -22.919 -4.026 20.835 1.00 87.62 111 GLY A N 1
ATOM 858 C CA . GLY A 1 111 ? -23.023 -5.051 19.795 1.00 87.62 111 GLY A CA 1
ATOM 859 C C . GLY A 1 111 ? -22.162 -4.794 18.555 1.00 87.62 111 GLY A C 1
ATOM 860 O O . GLY A 1 111 ? -22.319 -5.484 17.542 1.00 87.62 111 GLY A O 1
ATOM 861 N N . VAL A 1 112 ? -21.239 -3.825 18.599 1.00 88.81 112 VAL A N 1
ATOM 862 C CA . VAL A 1 112 ? -20.266 -3.602 17.523 1.00 88.81 112 VAL A CA 1
ATOM 863 C C . VAL A 1 112 ? -19.122 -4.600 17.677 1.00 88.81 112 VAL A C 1
ATOM 865 O O . VAL A 1 112 ? -18.451 -4.652 18.701 1.00 88.81 112 VAL A O 1
ATOM 868 N N . ASN A 1 113 ? -18.846 -5.385 16.634 1.00 89.38 113 ASN A N 1
ATOM 869 C CA . ASN A 1 113 ? -17.715 -6.314 16.646 1.00 89.38 113 ASN A CA 1
ATOM 870 C C . ASN A 1 113 ? -16.382 -5.558 16.474 1.00 89.38 113 ASN A C 1
ATOM 872 O O . ASN A 1 113 ? -15.878 -5.412 15.353 1.00 89.38 113 ASN A O 1
ATOM 876 N N . THR A 1 114 ? -15.822 -5.086 17.589 1.00 87.56 114 THR A N 1
ATOM 877 C CA . THR A 1 114 ? -14.569 -4.316 17.681 1.00 87.56 114 THR A CA 1
ATOM 878 C C . THR A 1 114 ? -13.421 -4.995 16.929 1.00 87.56 114 THR A C 1
ATOM 880 O O . THR A 1 114 ? -12.727 -4.358 16.131 1.00 87.56 114 THR A O 1
ATOM 883 N N . PHE A 1 115 ? -13.271 -6.314 17.087 1.00 87.75 115 PHE A N 1
ATOM 884 C CA . PHE A 1 115 ? -12.224 -7.101 16.435 1.00 87.75 115 PHE A CA 1
ATOM 885 C C . PHE A 1 115 ? -12.287 -7.032 14.906 1.00 87.75 115 PHE A C 1
ATOM 887 O O . PHE A 1 115 ? -11.280 -6.732 14.260 1.00 87.75 115 PHE A O 1
ATOM 894 N N . ARG A 1 116 ? -13.462 -7.292 14.313 1.00 88.50 116 ARG A N 1
ATOM 895 C CA . ARG A 1 116 ? -13.623 -7.266 12.852 1.00 88.50 116 ARG A CA 1
ATOM 896 C C . ARG A 1 116 ? -13.326 -5.878 12.315 1.00 88.50 116 ARG A C 1
ATOM 898 O O . ARG A 1 116 ? -12.520 -5.756 11.401 1.00 88.50 116 ARG A O 1
ATOM 905 N N . PHE A 1 117 ? -13.927 -4.838 12.888 1.00 91.38 117 PHE A N 1
ATOM 906 C CA . PHE A 1 117 ? -13.730 -3.472 12.404 1.00 91.38 117 PHE A CA 1
ATOM 907 C C . PHE A 1 117 ? -12.263 -3.028 12.495 1.00 91.38 117 PHE A C 1
ATOM 909 O O . PHE A 1 117 ? -11.755 -2.458 11.531 1.00 91.38 117 PHE A O 1
ATOM 916 N N . LYS A 1 118 ? -11.536 -3.370 13.563 1.00 89.38 118 LYS A N 1
ATOM 917 C CA . LYS A 1 118 ? -10.088 -3.111 13.646 1.00 89.38 118 LYS A CA 1
ATOM 918 C C . LYS A 1 118 ? -9.284 -3.867 12.584 1.00 89.38 118 LYS A C 1
ATOM 920 O O . LYS A 1 118 ? -8.362 -3.300 12.002 1.00 89.38 118 LYS A O 1
ATOM 925 N N . LEU A 1 119 ? -9.643 -5.121 12.299 1.00 90.00 119 LEU A N 1
ATOM 926 C CA . LEU A 1 119 ? -9.005 -5.898 11.235 1.00 90.00 119 LEU A CA 1
ATOM 927 C C . LEU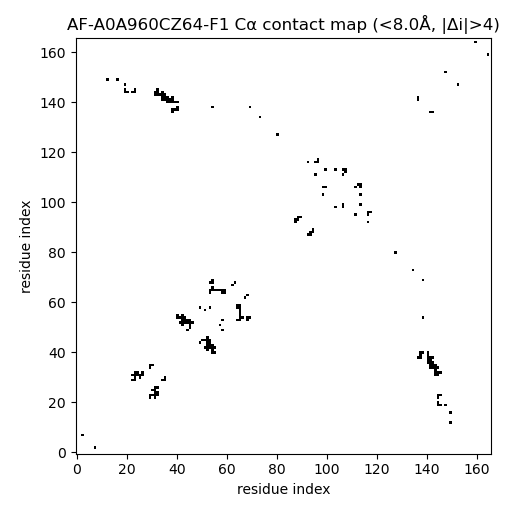 A 1 119 ? -9.232 -5.258 9.859 1.00 90.00 119 LEU A C 1
ATOM 929 O O . LEU A 1 119 ? -8.281 -5.125 9.096 1.00 90.00 119 LEU A O 1
ATOM 933 N N . TRP A 1 120 ? -10.455 -4.811 9.558 1.00 91.12 120 TRP A N 1
ATOM 934 C CA . TRP A 1 120 ? -10.754 -4.096 8.311 1.00 91.12 120 TRP A CA 1
ATOM 935 C C . TRP A 1 120 ? -9.919 -2.819 8.171 1.00 91.12 120 TRP A C 1
ATOM 937 O O . TRP A 1 120 ? -9.359 -2.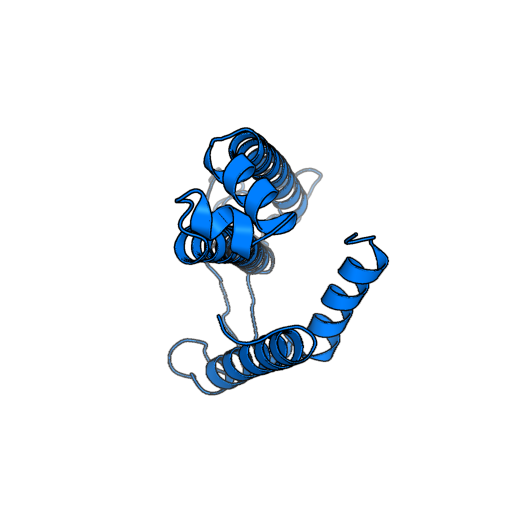588 7.104 1.00 91.12 120 TRP A O 1
ATOM 947 N N . ALA A 1 121 ? -9.782 -2.025 9.239 1.00 89.38 121 ALA A N 1
ATOM 948 C CA . ALA A 1 121 ? -8.956 -0.815 9.217 1.00 89.38 121 ALA A CA 1
ATOM 949 C C . ALA A 1 121 ? -7.490 -1.138 8.878 1.00 89.38 121 ALA A C 1
ATOM 951 O O . ALA A 1 121 ? -6.896 -0.503 8.007 1.00 89.38 121 ALA A O 1
ATOM 952 N N . PHE A 1 122 ? -6.934 -2.178 9.508 1.00 88.75 122 PHE A N 1
ATOM 953 C CA . PHE A 1 122 ? -5.569 -2.631 9.246 1.00 88.75 122 PHE A CA 1
ATOM 954 C C . PHE A 1 122 ? -5.382 -3.130 7.805 1.00 88.75 122 PHE A C 1
ATOM 956 O O . PHE A 1 122 ? -4.437 -2.726 7.132 1.00 88.75 122 PHE A O 1
ATOM 963 N N . VAL A 1 123 ? -6.295 -3.971 7.308 1.00 92.69 123 VAL A N 1
ATOM 964 C CA . VAL A 1 123 ? -6.218 -4.541 5.952 1.00 92.69 123 VAL A CA 1
ATOM 965 C C . VAL A 1 123 ? -6.322 -3.455 4.883 1.00 92.69 123 VAL A C 1
ATOM 967 O O . VAL A 1 123 ? -5.575 -3.490 3.911 1.00 92.69 123 VAL A O 1
ATOM 970 N N . ILE A 1 124 ? -7.208 -2.473 5.061 1.00 92.44 124 ILE A N 1
ATOM 971 C CA . ILE A 1 124 ? -7.391 -1.386 4.091 1.00 92.44 124 ILE A CA 1
ATOM 972 C C . ILE A 1 124 ? -6.158 -0.479 4.057 1.00 92.44 124 ILE A C 1
ATOM 974 O O . ILE A 1 124 ? -5.673 -0.159 2.972 1.00 92.44 124 ILE A O 1
ATOM 978 N N . GLY A 1 125 ? -5.599 -0.130 5.220 1.00 91.19 125 GLY A N 1
ATOM 979 C CA . GLY A 1 125 ? -4.340 0.615 5.289 1.00 91.19 125 GLY A CA 1
ATOM 980 C C . GLY A 1 125 ? -3.179 -0.142 4.635 1.00 91.19 125 GLY A C 1
ATOM 981 O O . GLY A 1 125 ? -2.460 0.419 3.807 1.00 91.19 125 GLY A O 1
ATOM 982 N N . ALA A 1 126 ? -3.040 -1.438 4.934 1.00 90.94 126 ALA A N 1
ATOM 983 C CA . ALA A 1 126 ? -2.018 -2.296 4.337 1.00 90.94 126 ALA A CA 1
ATOM 984 C C . ALA A 1 126 ? -2.182 -2.435 2.814 1.00 90.94 126 ALA A C 1
ATOM 986 O O . ALA A 1 126 ? -1.190 -2.413 2.090 1.00 90.94 126 ALA A O 1
ATOM 987 N N . ALA A 1 127 ? -3.417 -2.525 2.315 1.00 93.56 127 ALA A N 1
ATOM 988 C CA . ALA A 1 127 ? -3.700 -2.597 0.885 1.00 93.56 127 ALA A CA 1
ATOM 989 C C . ALA A 1 127 ? -3.294 -1.309 0.153 1.00 93.56 127 ALA A C 1
ATOM 991 O O . ALA A 1 127 ? -2.656 -1.381 -0.895 1.00 93.56 127 ALA A O 1
ATOM 992 N N . ILE A 1 128 ? -3.604 -0.136 0.718 1.00 93.06 128 ILE A N 1
ATOM 993 C CA . ILE A 1 128 ? -3.212 1.161 0.143 1.00 93.06 128 ILE A CA 1
ATOM 994 C C . ILE A 1 128 ? -1.682 1.310 0.143 1.00 93.06 128 ILE A C 1
ATOM 996 O O . ILE A 1 128 ? -1.100 1.700 -0.870 1.00 93.06 128 ILE A O 1
ATOM 1000 N N . GLY A 1 129 ? -1.018 0.947 1.245 1.00 90.50 129 GLY A N 1
ATOM 1001 C CA . GLY A 1 129 ? 0.445 0.963 1.339 1.00 90.50 129 GLY A CA 1
ATOM 1002 C C . GLY A 1 129 ? 1.117 0.002 0.353 1.00 90.50 129 GLY A C 1
ATOM 1003 O O . GLY A 1 129 ? 2.056 0.386 -0.342 1.00 90.50 129 GLY A O 1
ATOM 1004 N N . GLY A 1 130 ? 0.601 -1.225 0.232 1.00 90.88 130 GLY A N 1
ATOM 1005 C CA . GLY A 1 130 ? 1.095 -2.219 -0.724 1.00 90.88 130 GLY A CA 1
ATOM 1006 C C . GLY A 1 130 ? 0.908 -1.782 -2.176 1.00 90.88 130 GLY A C 1
ATOM 1007 O O . GLY A 1 130 ? 1.813 -1.946 -2.993 1.00 90.88 130 GLY A O 1
ATOM 1008 N N . LEU A 1 131 ? -0.227 -1.154 -2.490 1.00 92.50 131 LEU A N 1
ATOM 1009 C CA . LEU A 1 131 ? -0.490 -0.607 -3.816 1.00 92.50 131 LEU A CA 1
ATOM 1010 C C . LEU A 1 131 ? 0.466 0.550 -4.160 1.00 92.50 131 LEU A C 1
ATOM 1012 O O . LEU A 1 131 ? 0.980 0.603 -5.277 1.00 92.50 131 LEU A O 1
ATOM 1016 N N . SER A 1 132 ? 0.771 1.426 -3.197 1.00 90.00 132 SER A N 1
ATOM 1017 C CA . SER A 1 132 ? 1.795 2.471 -3.353 1.00 90.00 132 SER A CA 1
ATOM 1018 C C . SER A 1 132 ? 3.182 1.876 -3.642 1.00 90.00 132 SER A C 1
ATOM 1020 O O . SER A 1 132 ? 3.861 2.297 -4.579 1.00 90.00 132 SER A O 1
ATOM 1022 N N . GLY A 1 133 ? 3.574 0.830 -2.904 1.00 88.00 133 GLY A N 1
ATOM 1023 C CA . GLY A 1 133 ? 4.837 0.119 -3.124 1.00 88.00 133 GLY A CA 1
ATOM 1024 C C . GLY A 1 133 ? 4.928 -0.552 -4.499 1.00 88.00 133 GLY A C 1
ATOM 1025 O O . GLY A 1 133 ? 5.956 -0.446 -5.167 1.00 88.00 133 GLY A O 1
ATOM 1026 N N . ALA A 1 134 ? 3.845 -1.183 -4.963 1.00 87.75 134 ALA A N 1
ATOM 1027 C CA . ALA A 1 134 ? 3.778 -1.777 -6.299 1.00 87.75 134 ALA A CA 1
ATOM 1028 C C . ALA A 1 134 ? 3.931 -0.720 -7.408 1.00 87.75 134 ALA A C 1
ATOM 1030 O O . ALA A 1 134 ? 4.629 -0.946 -8.396 1.00 87.75 134 ALA A O 1
ATOM 1031 N N . MET A 1 135 ? 3.326 0.458 -7.223 1.00 87.94 135 MET A N 1
ATOM 1032 C CA . MET A 1 135 ? 3.453 1.579 -8.154 1.00 87.94 135 MET A CA 1
ATOM 1033 C C . MET A 1 135 ? 4.889 2.122 -8.201 1.00 87.94 135 MET A C 1
ATOM 1035 O O . MET A 1 135 ? 5.428 2.330 -9.286 1.00 87.94 135 MET A O 1
ATOM 1039 N N . TYR A 1 136 ? 5.531 2.292 -7.040 1.00 86.81 136 TYR A N 1
ATOM 1040 C CA . TYR A 1 136 ? 6.936 2.702 -6.952 1.00 86.81 136 TYR A CA 1
ATOM 1041 C C . TYR A 1 136 ? 7.871 1.703 -7.649 1.00 86.81 136 TYR A C 1
ATOM 1043 O O . TYR A 1 136 ? 8.723 2.098 -8.444 1.00 86.81 136 TYR A O 1
ATOM 1051 N N . ALA A 1 137 ? 7.669 0.403 -7.410 1.00 86.12 137 ALA A N 1
ATOM 1052 C CA . ALA A 1 137 ? 8.435 -0.658 -8.057 1.00 86.12 137 ALA A CA 1
ATOM 1053 C C . ALA A 1 137 ? 8.294 -0.622 -9.591 1.00 86.12 137 ALA A C 1
ATOM 1055 O O . ALA A 1 137 ? 9.290 -0.744 -10.303 1.00 86.12 137 ALA A O 1
ATOM 1056 N N . GLY A 1 138 ? 7.077 -0.393 -10.100 1.00 83.06 138 GLY A N 1
ATOM 1057 C CA . GLY A 1 138 ? 6.822 -0.247 -11.535 1.00 83.06 138 GLY A CA 1
ATOM 1058 C C . GLY A 1 138 ? 7.470 0.997 -12.154 1.00 83.06 138 GLY A C 1
ATOM 1059 O O . GLY A 1 138 ? 7.921 0.937 -13.296 1.00 83.06 138 GLY A O 1
ATOM 1060 N N . GLN A 1 139 ? 7.561 2.105 -11.410 1.00 82.00 139 GLN A N 1
ATOM 1061 C CA . GLN A 1 139 ? 8.196 3.340 -11.882 1.00 82.00 139 GLN A CA 1
ATOM 1062 C C . GLN A 1 139 ? 9.722 3.225 -11.958 1.00 82.00 139 GLN A C 1
ATOM 1064 O O . GLN A 1 139 ? 10.325 3.693 -12.922 1.00 82.00 139 GLN A O 1
ATOM 1069 N N . VAL A 1 140 ? 10.350 2.642 -10.932 1.00 82.00 140 VAL A N 1
ATOM 1070 C CA . VAL A 1 140 ? 11.817 2.537 -10.845 1.00 82.00 140 VAL A CA 1
ATOM 1071 C C . VAL A 1 140 ? 12.349 1.372 -11.684 1.00 82.00 140 VAL A C 1
ATOM 1073 O O . VAL A 1 140 ? 13.505 1.403 -12.092 1.00 82.00 140 VAL A O 1
ATOM 1076 N N . GLN A 1 141 ? 11.518 0.359 -11.973 1.00 80.62 141 GLN A N 1
ATOM 1077 C CA . GLN A 1 141 ? 11.839 -0.834 -12.781 1.00 80.62 141 GLN A CA 1
ATOM 1078 C C . GLN A 1 141 ? 12.996 -1.698 -12.244 1.00 80.62 141 GLN A C 1
ATOM 1080 O O . GLN A 1 141 ? 13.336 -2.724 -12.835 1.00 80.62 141 GLN A O 1
ATOM 1085 N N . TYR A 1 142 ? 13.563 -1.310 -11.104 1.00 82.88 142 TYR A N 1
ATOM 1086 C CA . TYR A 1 142 ? 14.619 -1.994 -10.382 1.00 82.88 142 TYR A CA 1
ATOM 1087 C C . TYR A 1 142 ? 14.362 -1.876 -8.881 1.00 82.88 142 TYR A C 1
ATOM 1089 O O . TYR A 1 142 ? 14.177 -0.778 -8.354 1.00 82.88 142 T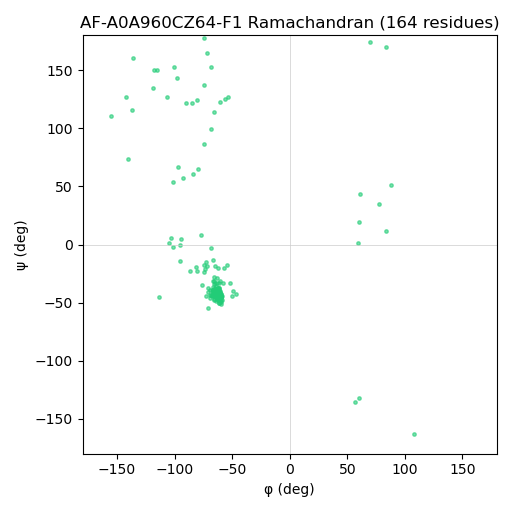YR A O 1
ATOM 1097 N N . VAL A 1 143 ? 14.343 -3.012 -8.189 1.00 84.19 143 VAL A N 1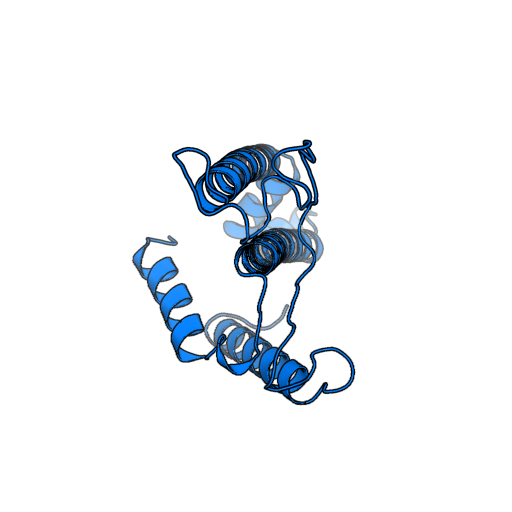
ATOM 1098 C CA . VAL A 1 143 ? 14.053 -3.081 -6.754 1.00 84.19 143 VAL A CA 1
ATOM 1099 C C . VAL A 1 143 ? 15.032 -4.045 -6.110 1.00 84.19 143 VAL A C 1
ATOM 1101 O O . VAL A 1 143 ? 14.999 -5.242 -6.387 1.00 84.19 143 VAL A O 1
ATOM 1104 N N . ALA A 1 144 ? 15.879 -3.537 -5.218 1.00 85.50 144 ALA A N 1
ATOM 1105 C CA . ALA A 1 144 ? 16.852 -4.346 -4.496 1.00 85.50 144 ALA A CA 1
ATOM 1106 C C . ALA A 1 144 ? 16.591 -4.285 -2.983 1.00 85.50 144 ALA A C 1
ATOM 1108 O O . ALA A 1 144 ? 16.417 -3.192 -2.446 1.00 85.50 144 ALA A O 1
ATOM 1109 N N . PRO A 1 145 ? 16.616 -5.414 -2.252 1.00 83.88 145 PRO A N 1
ATOM 1110 C CA . PRO A 1 145 ? 16.496 -5.416 -0.793 1.00 83.88 145 PRO A CA 1
ATOM 1111 C C . PRO A 1 145 ? 17.380 -4.383 -0.059 1.00 83.88 145 PRO A C 1
ATOM 1113 O O . PRO A 1 145 ? 16.856 -3.704 0.831 1.00 83.88 145 PRO A O 1
ATOM 1116 N N . PRO A 1 146 ? 18.665 -4.160 -0.425 1.00 82.75 146 PRO A N 1
ATOM 1117 C CA . PRO A 1 146 ? 19.507 -3.188 0.276 1.00 82.75 146 PRO A CA 1
ATOM 1118 C C . PRO A 1 146 ? 19.047 -1.725 0.161 1.00 82.75 146 PRO A C 1
ATOM 1120 O O . PRO A 1 146 ? 19.438 -0.916 1.003 1.00 82.75 146 PRO A O 1
ATOM 1123 N N . THR A 1 147 ? 18.204 -1.352 -0.815 1.00 82.62 147 THR A N 1
ATOM 1124 C CA . THR A 1 147 ? 17.690 0.030 -0.914 1.00 82.62 147 THR A CA 1
ATOM 1125 C C . THR A 1 147 ? 16.640 0.349 0.157 1.00 82.62 147 THR A C 1
ATOM 1127 O O . THR A 1 147 ? 16.448 1.514 0.509 1.00 82.62 147 THR A O 1
ATOM 1130 N N . PHE A 1 148 ? 16.001 -0.672 0.739 1.00 83.19 148 PHE A N 1
ATOM 1131 C CA . PHE A 1 148 ? 14.987 -0.541 1.793 1.00 83.19 148 PHE A CA 1
ATOM 1132 C C . PHE A 1 148 ? 15.613 -0.639 3.187 1.00 83.19 148 PHE A C 1
ATOM 1134 O O . PHE A 1 148 ? 15.272 -1.494 4.005 1.00 83.19 148 PHE A O 1
ATOM 1141 N N . ASN A 1 149 ? 16.581 0.233 3.467 1.00 84.19 149 A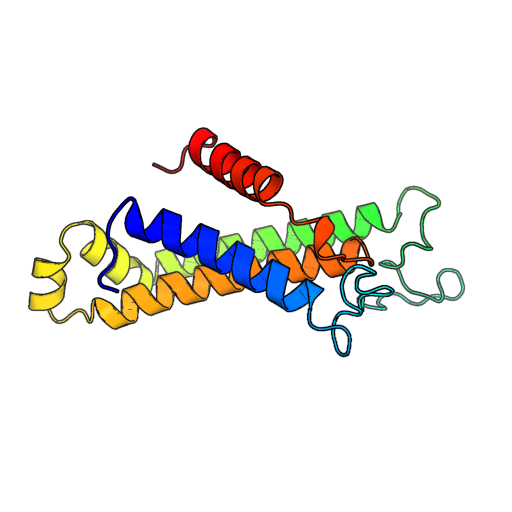SN A N 1
ATOM 1142 C CA . ASN A 1 149 ? 17.251 0.241 4.761 1.00 84.19 149 ASN A CA 1
ATOM 1143 C C . ASN A 1 149 ? 16.308 0.708 5.892 1.00 84.19 149 ASN A C 1
ATOM 1145 O O . ASN A 1 149 ? 15.382 1.500 5.682 1.00 84.19 149 ASN A O 1
ATOM 1149 N N . ILE A 1 150 ? 16.574 0.246 7.115 1.00 84.00 150 ILE A N 1
ATOM 1150 C CA . ILE A 1 150 ? 15.794 0.597 8.305 1.00 84.00 150 ILE A CA 1
ATOM 1151 C C . ILE A 1 150 ? 15.840 2.106 8.579 1.00 84.00 150 ILE A C 1
ATOM 1153 O O . ILE A 1 150 ? 14.838 2.686 8.984 1.00 84.00 150 ILE A O 1
ATOM 1157 N N . ILE A 1 151 ? 16.964 2.760 8.260 1.00 87.75 151 ILE A N 1
ATOM 1158 C CA . ILE A 1 151 ? 17.134 4.212 8.412 1.00 87.75 151 ILE A CA 1
ATOM 1159 C C . ILE A 1 151 ? 16.154 4.974 7.506 1.00 87.75 151 ILE A C 1
ATOM 1161 O O . ILE A 1 151 ? 15.482 5.891 7.971 1.00 87.75 151 ILE A O 1
ATOM 1165 N N . ASN A 1 152 ? 16.002 4.563 6.240 1.00 84.62 152 ASN A N 1
ATOM 1166 C CA . ASN A 1 152 ? 15.040 5.181 5.316 1.00 84.62 152 ASN A CA 1
ATOM 1167 C C . ASN A 1 152 ? 13.593 4.944 5.773 1.00 84.62 152 ASN A C 1
ATOM 1169 O O . ASN A 1 152 ? 12.759 5.842 5.697 1.00 84.62 152 ASN A O 1
ATOM 1173 N N . SER A 1 153 ? 13.304 3.755 6.306 1.00 83.75 153 SER A N 1
ATOM 1174 C CA . SER A 1 153 ? 11.982 3.433 6.860 1.00 83.75 153 SER A CA 1
ATOM 1175 C C . SER A 1 153 ? 11.649 4.303 8.078 1.00 83.75 153 SER A C 1
ATOM 1177 O O . SER A 1 153 ? 10.538 4.821 8.193 1.00 83.75 153 SER A O 1
ATOM 1179 N N . MET A 1 154 ? 12.630 4.523 8.958 1.00 84.56 154 MET A N 1
ATOM 1180 C CA . MET A 1 154 ? 12.495 5.412 10.109 1.00 84.56 154 MET A CA 1
ATOM 1181 C C . MET A 1 154 ? 12.334 6.873 9.678 1.00 84.56 154 MET A C 1
ATOM 1183 O O . MET A 1 154 ? 11.532 7.588 10.268 1.00 84.56 154 MET A O 1
ATOM 1187 N N . LEU A 1 155 ? 13.019 7.308 8.616 1.00 86.75 155 LEU A N 1
ATOM 1188 C CA . LEU A 1 155 ? 12.839 8.645 8.051 1.00 86.75 155 LEU A CA 1
ATOM 1189 C C . LEU A 1 155 ? 11.395 8.871 7.582 1.00 86.75 155 LEU A C 1
ATOM 1191 O O . LEU A 1 155 ? 10.812 9.904 7.905 1.00 86.75 155 LEU A O 1
ATOM 1195 N N . PHE A 1 156 ? 10.795 7.910 6.872 1.00 82.81 156 PHE A N 1
ATOM 1196 C CA . PHE A 1 156 ? 9.392 8.010 6.459 1.00 82.81 156 PHE A CA 1
ATOM 1197 C C . PHE A 1 156 ? 8.432 8.016 7.653 1.00 82.81 156 PHE A C 1
ATOM 1199 O O . PHE A 1 156 ? 7.488 8.804 7.665 1.00 82.81 156 PHE A O 1
ATOM 1206 N N . LEU A 1 157 ? 8.697 7.207 8.685 1.00 82.31 157 LEU A N 1
ATOM 1207 C CA . LEU A 1 157 ? 7.931 7.242 9.933 1.00 82.31 157 LEU A CA 1
ATOM 1208 C C . LEU A 1 157 ? 8.015 8.626 10.599 1.00 82.31 157 LEU A C 1
ATOM 1210 O O . LEU A 1 157 ? 6.988 9.205 10.945 1.00 82.31 157 LEU A O 1
ATOM 1214 N N . CYS A 1 158 ? 9.220 9.187 10.728 1.00 84.38 158 CYS A N 1
ATOM 1215 C CA . CYS A 1 158 ? 9.434 10.521 11.287 1.00 84.38 158 CYS A CA 1
ATOM 1216 C C . CYS A 1 158 ? 8.741 11.609 10.462 1.00 84.38 158 CYS A C 1
ATOM 1218 O O . CYS A 1 158 ? 8.144 12.513 11.039 1.00 84.38 158 CYS A O 1
ATOM 1220 N N . ALA A 1 159 ? 8.783 11.523 9.130 1.00 85.25 159 ALA A N 1
ATOM 1221 C CA . ALA A 1 159 ? 8.107 12.471 8.248 1.00 85.25 159 ALA A CA 1
ATOM 1222 C C . ALA A 1 159 ? 6.585 12.463 8.458 1.00 85.25 159 ALA A C 1
ATOM 1224 O O . ALA A 1 159 ? 5.961 13.520 8.475 1.00 85.25 159 ALA A O 1
ATOM 1225 N N . VAL A 1 160 ? 5.993 11.286 8.674 1.00 81.12 160 VAL A N 1
ATOM 1226 C CA . VAL A 1 160 ? 4.562 11.142 8.975 1.00 81.12 160 VAL A CA 1
ATOM 1227 C C . VAL A 1 160 ? 4.221 11.700 10.360 1.00 81.12 160 VAL A C 1
ATOM 1229 O O . VAL A 1 160 ? 3.240 12.427 10.495 1.00 81.12 160 VAL A O 1
ATOM 1232 N N . VAL A 1 161 ? 5.041 11.417 11.378 1.00 82.06 161 VAL A N 1
ATOM 1233 C CA . VAL A 1 161 ? 4.846 11.944 12.742 1.00 82.06 161 VAL A CA 1
ATOM 1234 C C . VAL A 1 161 ? 4.962 13.473 12.766 1.00 82.06 161 VAL A C 1
ATOM 1236 O O . VAL A 1 161 ? 4.086 14.147 13.301 1.00 82.06 161 VAL A O 1
ATOM 1239 N N . LEU A 1 162 ? 5.996 14.034 12.131 1.00 84.81 162 LEU A N 1
ATOM 1240 C CA . LEU A 1 162 ? 6.193 15.485 12.007 1.00 84.81 162 LEU A CA 1
ATOM 1241 C C . LEU A 1 162 ? 5.122 16.152 11.137 1.00 84.81 162 LEU A C 1
ATOM 1243 O O . LEU A 1 162 ? 4.759 17.298 11.384 1.00 84.81 162 LEU A O 1
ATOM 1247 N N . GLY A 1 163 ? 4.599 15.434 10.142 1.00 80.75 163 GLY A N 1
ATOM 1248 C CA . GLY A 1 163 ? 3.503 15.876 9.282 1.00 80.75 163 GLY A CA 1
ATOM 1249 C C . GLY A 1 163 ? 2.149 15.997 9.988 1.00 80.75 163 GLY A C 1
ATOM 1250 O O . GLY A 1 163 ? 1.189 16.435 9.359 1.00 80.75 163 GLY A O 1
ATOM 1251 N N . GLY A 1 164 ? 2.062 15.645 11.276 1.00 59.12 164 GLY A N 1
ATOM 1252 C CA . GLY A 1 164 ? 0.883 15.892 12.101 1.00 59.12 164 GLY A CA 1
ATOM 1253 C C . GLY A 1 164 ? -0.164 14.783 12.041 1.00 59.12 164 GLY A C 1
ATOM 1254 O O . GLY A 1 164 ? -1.341 15.059 11.822 1.00 59.12 164 GLY A O 1
ATOM 1255 N N . GLN A 1 165 ? 0.232 13.526 12.259 1.00 53.97 165 GLN A N 1
ATOM 1256 C CA . GLN A 1 165 ? -0.743 12.513 12.679 1.00 53.97 165 GLN A CA 1
ATOM 1257 C C . GLN A 1 165 ? -1.201 12.855 14.107 1.00 53.97 165 GLN A C 1
ATOM 1259 O O . GLN A 1 165 ? -0.453 12.639 15.059 1.00 53.97 165 GLN A O 1
ATOM 1264 N N . GLY A 1 166 ? -2.375 13.485 14.220 1.00 45.12 166 GLY A N 1
ATOM 1265 C CA . GLY A 1 166 ? -3.040 13.778 15.496 1.00 45.12 166 GLY A CA 1
ATOM 1266 C C . GLY A 1 166 ? -3.560 12.542 16.218 1.00 45.12 166 GLY A C 1
ATOM 1267 O O . GLY A 1 166 ? -3.738 11.488 15.566 1.00 45.12 166 GLY A O 1
#

pLDDT: mean 82.32, std 10.49, range [45.12, 95.81]

Foldseek 3Di:
DPDDDPRVVVVVLVVLVVVLVVLQPCCVPQVHQQGAAQQDADQPDCDPVRNSHQLDCVQPDDPSHNVVVLVVVVVVVVVVLCVVVVVCCVDPLVVLVVVCVVPVVVSVVVVRPSVVSVVVVVVSVVVVVVVVVSSVCNNVNTDGSVVPDSVVVVVVVVVVVVVDPD

Sequence (166 aa):
LRLRGDYLAIVTLGFGEIIRLLADNLSDVTNGSRGLNEVAYPRVGQTDRLPEGVFSSGNSGGHANYGTWWFWLGLILMVVILLLVGNLERSRVGRAWVAIREDEDAAEVMGVNTFRFKLWAFVIGAAIGGLSGAMYAGQVQYVAPPTFNIINSMLFLCAVVLGGQG

Radius of gyration: 20.26 Å; Cα contacts (8 Å, |Δi|>4): 119; chains: 1; bounding box: 45×35×60 Å

Mean predicted aligned error: 8.24 Å

Solvent-accessible surface area (backbone atoms only — not comparable to full-atom values): 9334 Å² total; per-residue (Å²): 135,90,66,64,71,69,57,41,58,53,50,53,53,51,51,53,50,50,51,40,53,49,40,35,69,34,47,92,81,34,46,8,72,78,18,41,69,74,41,79,56,73,68,48,71,62,41,101,90,34,81,68,12,53,61,27,84,88,39,74,70,76,89,80,19,19,68,53,50,52,50,52,52,50,51,53,49,50,53,52,49,51,52,52,51,55,51,42,48,75,33,76,66,28,52,52,50,54,44,43,70,77,38,51,69,62,29,42,76,72,70,44,64,60,69,61,55,53,50,50,55,52,52,54,52,50,48,55,53,50,52,52,51,54,52,51,38,29,73,64,26,53,49,38,41,74,77,70,38,71,67,60,55,50,48,54,50,49,51,48,55,74,68,60,73,124

Secondary structure (DSSP, 8-state):
----THHHHHHHHHHHHHHHHHHHH-HHHH-GGG-EES--------BTTBTT-TTSTT--SSSS-HHHHHHHHHHHHHHHHHHHHHHHHHSHHHHHHHHHHH-HHHHHHTT--HHHHHHHHHHHHHHHHHHHHHHHHHHHSEE-GGGS-HHHHHHHHHHHHHTT--